Protein AF-A0A852T8M9-F1 (afdb_monomer_lite)

Secondary structure (DSSP, 8-state):
-------B-TT--BHHHHHHHHHHS-S-HHHHHHHHHHHHHHHTS---

Foldseek 3Di:
DPPPPFPADPVGDRPVVVVVVVVVVPDDPVRVVVVVVVVVVVVPDPDD

Structure (mmCIF, N/CA/C/O backbone):
data_AF-A0A852T8M9-F1
#
_entry.id   AF-A0A852T8M9-F1
#
loop_
_atom_site.group_PDB
_atom_site.id
_atom_site.type_symbol
_atom_site.label_atom_id
_atom_site.label_alt_id
_atom_site.label_comp_id
_atom_site.label_asym_id
_atom_site.label_entity_id
_atom_site.label_seq_id
_atom_site.pdbx_PDB_ins_code
_atom_site.Cartn_x
_atom_site.Cartn_y
_atom_site.Cartn_z
_atom_site.occupancy
_atom_site.B_iso_or_equiv
_atom_site.auth_seq_id
_atom_site.auth_comp_id
_atom_site.auth_asym_id
_atom_site.auth_atom_id
_atom_site.pdbx_PDB_model_num
ATOM 1 N N . MET A 1 1 ? 23.823 -15.620 -18.437 1.00 44.59 1 MET A N 1
ATOM 2 C CA . MET A 1 1 ? 23.322 -14.647 -17.440 1.00 44.59 1 MET A CA 1
ATOM 3 C C . MET A 1 1 ? 21.861 -14.375 -17.754 1.00 44.59 1 MET A C 1
ATOM 5 O O . MET A 1 1 ? 21.577 -14.053 -18.897 1.00 44.59 1 MET A O 1
ATOM 9 N N . LYS A 1 2 ? 20.936 -14.566 -16.804 1.00 55.34 2 LYS A N 1
ATOM 10 C CA . LYS A 1 2 ? 19.545 -14.127 -16.992 1.00 55.34 2 LYS A CA 1
ATOM 11 C C . LYS A 1 2 ? 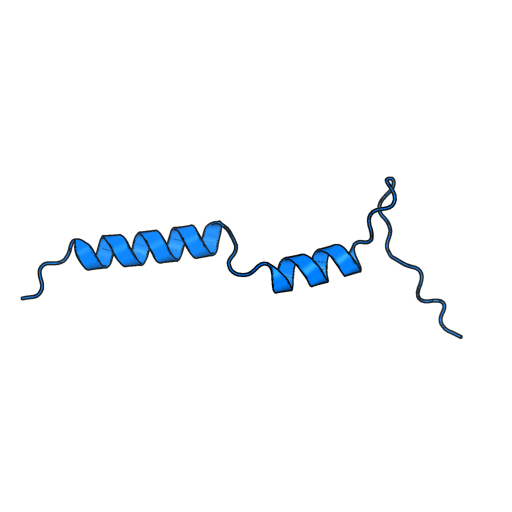19.527 -12.615 -16.784 1.00 55.34 2 LYS A C 1
ATOM 13 O O . LYS A 1 2 ? 19.779 -12.155 -15.674 1.00 55.34 2 LYS A O 1
ATOM 18 N N . THR A 1 3 ? 19.331 -11.852 -17.848 1.00 57.84 3 THR A N 1
ATOM 19 C CA . THR A 1 3 ? 19.073 -10.418 -17.753 1.00 57.84 3 THR A CA 1
ATOM 20 C C . THR A 1 3 ? 17.724 -10.258 -17.061 1.00 57.84 3 THR A C 1
ATOM 22 O O . THR A 1 3 ? 16.690 -10.645 -17.598 1.00 57.84 3 THR A O 1
ATOM 25 N N . ASN A 1 4 ? 17.728 -9.777 -15.817 1.00 67.12 4 ASN A N 1
ATOM 26 C CA . ASN A 1 4 ? 16.499 -9.392 -15.130 1.00 67.12 4 ASN A CA 1
ATOM 27 C C . ASN A 1 4 ? 15.973 -8.125 -15.811 1.00 67.12 4 ASN A C 1
ATOM 29 O O . ASN A 1 4 ? 16.275 -7.011 -15.387 1.00 67.12 4 ASN A O 1
ATOM 33 N N . G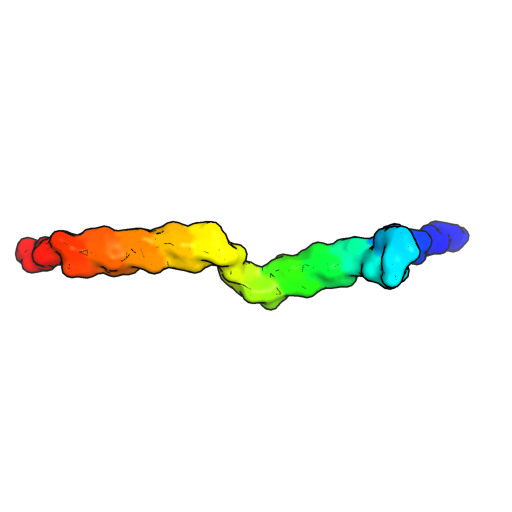LU A 1 5 ? 15.254 -8.298 -16.917 1.00 78.62 5 GLU A N 1
ATOM 34 C CA . GLU A 1 5 ? 14.566 -7.209 -17.595 1.00 78.62 5 GLU A CA 1
ATOM 35 C C . GLU A 1 5 ? 13.533 -6.624 -16.631 1.00 78.62 5 GLU A C 1
ATOM 37 O O . GLU A 1 5 ? 12.596 -7.302 -16.197 1.00 78.62 5 GLU A O 1
ATOM 42 N N . LYS A 1 6 ? 13.746 -5.365 -16.234 1.00 82.75 6 LYS A N 1
ATOM 43 C CA . LYS A 1 6 ? 12.801 -4.649 -15.379 1.00 82.75 6 LYS A CA 1
ATOM 44 C C . LYS A 1 6 ? 11.466 -4.548 -16.105 1.00 82.75 6 LYS A C 1
ATOM 46 O O . LYS A 1 6 ? 11.409 -4.116 -17.256 1.00 82.75 6 LYS A O 1
ATOM 51 N N . LYS A 1 7 ? 10.383 -4.914 -15.420 1.00 90.38 7 LYS A N 1
ATOM 52 C CA . LYS A 1 7 ? 9.026 -4.772 -15.951 1.00 90.38 7 LYS A CA 1
ATOM 53 C C . LYS A 1 7 ? 8.601 -3.316 -15.825 1.00 90.38 7 LYS A C 1
ATOM 55 O O . LYS A 1 7 ? 8.088 -2.911 -14.785 1.00 90.38 7 LYS A O 1
ATOM 60 N N . LEU A 1 8 ? 8.858 -2.542 -16.873 1.00 94.44 8 LEU A N 1
ATOM 61 C CA . LEU A 1 8 ? 8.494 -1.133 -16.944 1.00 94.44 8 LEU A CA 1
ATOM 62 C C . LEU A 1 8 ? 7.146 -0.953 -17.653 1.00 94.44 8 LEU A C 1
ATOM 64 O O . LEU A 1 8 ? 6.829 -1.668 -18.603 1.00 94.44 8 LEU A O 1
ATOM 68 N N . THR A 1 9 ? 6.349 0.015 -17.208 1.00 94.25 9 THR A N 1
ATOM 69 C CA . THR A 1 9 ? 5.195 0.506 -17.977 1.00 94.25 9 THR A CA 1
ATOM 70 C C . THR A 1 9 ? 5.660 1.352 -19.169 1.00 94.25 9 THR A C 1
ATOM 72 O O . THR A 1 9 ? 6.827 1.731 -19.253 1.00 94.25 9 THR A O 1
ATOM 75 N N . VAL A 1 10 ? 4.738 1.720 -20.069 1.00 93.88 10 VAL A N 1
ATOM 76 C CA . VAL A 1 10 ? 5.019 2.622 -21.212 1.00 93.88 10 VAL A CA 1
ATOM 77 C C . VAL A 1 10 ? 5.622 3.960 -20.763 1.00 93.88 10 VAL A C 1
ATOM 79 O O . VAL A 1 10 ? 6.415 4.558 -21.480 1.00 93.88 10 VAL A O 1
ATOM 82 N N . VAL A 1 11 ? 5.283 4.408 -19.553 1.00 94.62 11 VAL A N 1
ATOM 83 C CA . VAL A 1 11 ? 5.800 5.647 -18.955 1.00 94.62 11 VAL A CA 1
ATOM 84 C C . VAL A 1 11 ? 7.032 5.420 -18.062 1.00 94.62 11 VAL A C 1
ATOM 86 O O . VAL A 1 11 ? 7.468 6.340 -17.380 1.00 94.62 11 VAL A O 1
ATOM 89 N N . GLY A 1 12 ? 7.605 4.210 -18.051 1.00 94.44 12 GLY A N 1
ATOM 90 C CA . GLY A 1 12 ? 8.856 3.891 -17.351 1.00 94.44 12 GLY A CA 1
ATOM 91 C C . GLY A 1 12 ? 8.714 3.493 -15.878 1.00 94.44 12 GLY A C 1
ATOM 92 O O . GLY A 1 12 ? 9.713 3.432 -15.165 1.00 94.44 12 GLY A O 1
ATOM 93 N N . THR A 1 13 ? 7.503 3.216 -15.390 1.00 95.62 13 THR A N 1
ATOM 94 C CA . THR A 1 13 ? 7.288 2.809 -13.991 1.00 95.62 13 THR A CA 1
ATOM 95 C C . THR A 1 13 ? 7.693 1.355 -13.768 1.00 95.62 13 THR A C 1
ATOM 97 O O . THR A 1 13 ? 7.162 0.474 -14.438 1.00 95.62 13 THR A O 1
ATOM 100 N N . ASP A 1 14 ? 8.565 1.092 -12.792 1.00 95.75 14 ASP A N 1
ATOM 101 C CA . ASP A 1 14 ? 8.956 -0.265 -12.388 1.00 95.75 14 ASP A CA 1
ATOM 102 C C . ASP A 1 14 ? 7.842 -0.957 -11.588 1.00 95.75 14 ASP A C 1
ATOM 104 O O . ASP A 1 14 ? 7.540 -0.601 -10.447 1.00 95.75 14 ASP A O 1
ATOM 108 N N . ILE A 1 15 ? 7.213 -1.958 -12.205 1.00 94.56 15 ILE A N 1
ATOM 109 C 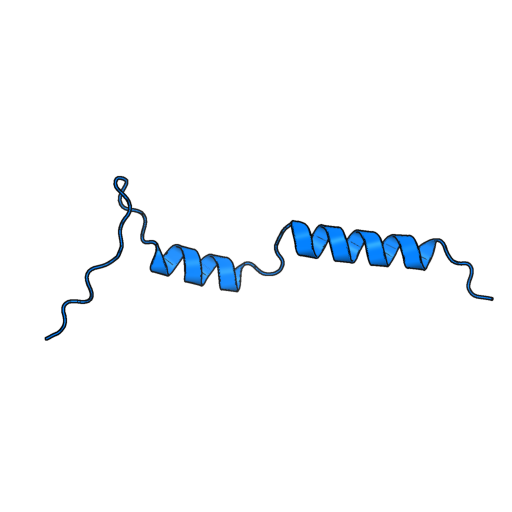CA . ILE A 1 15 ? 6.072 -2.681 -11.638 1.00 94.56 15 ILE A CA 1
ATOM 110 C C . ILE A 1 15 ? 6.475 -3.487 -10.400 1.00 94.56 15 ILE A C 1
ATOM 112 O O . ILE A 1 15 ? 5.685 -3.596 -9.459 1.00 94.56 15 ILE A O 1
ATOM 116 N N . GLU A 1 16 ? 7.672 -4.074 -10.386 1.00 95.44 16 GLU A N 1
ATOM 117 C CA . GLU A 1 16 ? 8.095 -4.912 -9.261 1.00 95.44 16 GLU A CA 1
ATOM 118 C C . GLU A 1 16 ? 8.424 -4.051 -8.037 1.00 95.44 16 GLU A C 1
ATOM 120 O O . GLU A 1 16 ? 8.069 -4.415 -6.913 1.00 95.44 16 GLU A O 1
ATOM 125 N N . GLU A 1 17 ? 8.967 -2.851 -8.254 1.00 95.25 17 GLU A N 1
ATOM 126 C CA . GLU A 1 17 ? 9.175 -1.879 -7.179 1.00 95.25 17 GLU A CA 1
ATOM 127 C C . GLU A 1 17 ? 7.851 -1.355 -6.606 1.00 95.25 17 GLU A C 1
ATOM 129 O O . GLU A 1 17 ? 7.676 -1.308 -5.388 1.00 95.25 17 GLU A O 1
ATOM 134 N N . VAL A 1 18 ? 6.868 -1.045 -7.458 1.00 96.12 18 VAL A N 1
ATOM 135 C CA . VAL A 1 18 ? 5.535 -0.614 -6.997 1.00 96.12 18 VAL A CA 1
ATOM 136 C C . VAL A 1 18 ? 4.869 -1.688 -6.135 1.00 96.12 18 VAL A C 1
ATOM 138 O O . VAL A 1 18 ? 4.315 -1.378 -5.081 1.00 96.12 18 VAL A O 1
ATOM 141 N N . LYS A 1 19 ? 4.945 -2.966 -6.527 1.00 95.38 19 LYS A N 1
ATOM 142 C CA . LYS A 1 19 ? 4.411 -4.070 -5.710 1.00 95.38 19 LYS A CA 1
ATOM 143 C C . LYS A 1 19 ? 5.115 -4.169 -4.360 1.00 95.38 19 LYS A C 1
ATOM 145 O O . LYS A 1 19 ? 4.449 -4.354 -3.340 1.00 95.38 19 LYS A O 1
ATOM 150 N N . ARG A 1 20 ? 6.446 -4.042 -4.345 1.00 96.62 20 ARG A N 1
ATOM 151 C CA . ARG A 1 20 ? 7.247 -4.057 -3.115 1.00 96.62 20 ARG A CA 1
ATOM 152 C C . ARG A 1 20 ? 6.816 -2.934 -2.172 1.00 96.62 20 ARG A C 1
ATOM 154 O O . ARG A 1 20 ? 6.574 -3.197 -0.997 1.00 96.62 20 ARG A O 1
ATOM 161 N N . LEU A 1 21 ? 6.664 -1.717 -2.692 1.00 97.31 21 LEU A N 1
ATOM 162 C CA . LEU A 1 21 ? 6.222 -0.551 -1.927 1.00 97.31 21 LEU A CA 1
ATOM 163 C C . LEU A 1 21 ? 4.782 -0.703 -1.426 1.00 97.31 21 LEU A C 1
ATOM 165 O O . LEU A 1 21 ? 4.523 -0.449 -0.251 1.00 97.31 21 LEU A O 1
ATOM 169 N N . ASN A 1 22 ? 3.859 -1.196 -2.255 1.00 95.94 22 ASN A N 1
ATOM 170 C CA . ASN A 1 22 ? 2.472 -1.446 -1.850 1.00 95.94 22 ASN A CA 1
ATOM 171 C C . ASN A 1 22 ? 2.384 -2.452 -0.696 1.00 95.94 22 ASN A C 1
ATOM 173 O O . ASN A 1 22 ? 1.652 -2.219 0.262 1.00 95.94 22 ASN A O 1
ATOM 177 N N . ASN A 1 23 ? 3.178 -3.527 -0.735 1.00 94.69 23 ASN A N 1
ATOM 178 C CA . ASN A 1 23 ? 3.257 -4.488 0.370 1.00 94.69 23 ASN A CA 1
ATOM 179 C C . ASN A 1 23 ? 3.832 -3.876 1.661 1.00 94.69 23 ASN A C 1
ATOM 181 O O . ASN A 1 23 ? 3.526 -4.352 2.750 1.00 94.69 23 ASN A O 1
ATOM 185 N N . GLN A 1 24 ? 4.647 -2.822 1.557 1.00 96.69 24 GLN A N 1
ATOM 186 C CA . GLN A 1 24 ? 5.226 -2.100 2.697 1.00 96.69 24 GLN A CA 1
ATOM 187 C C . GLN A 1 24 ? 4.393 -0.892 3.154 1.00 96.69 24 GLN A C 1
ATOM 189 O O . GLN A 1 24 ? 4.720 -0.276 4.164 1.00 96.69 24 GLN A O 1
ATOM 194 N N . SER A 1 25 ? 3.309 -0.555 2.450 1.00 96.31 25 SER A N 1
ATOM 195 C CA . SER A 1 25 ? 2.507 0.654 2.707 1.00 96.31 25 SER A CA 1
ATOM 196 C C . SER A 1 25 ? 1.476 0.494 3.834 1.00 96.31 25 SER A C 1
ATOM 198 O O . SER A 1 25 ? 0.732 1.425 4.136 1.00 96.31 25 SER A O 1
ATOM 200 N N . GLY A 1 26 ? 1.426 -0.675 4.478 1.00 95.50 26 GLY A N 1
ATOM 201 C CA . GLY A 1 26 ? 0.489 -0.966 5.558 1.00 95.50 26 GLY A CA 1
ATOM 202 C C . GLY A 1 26 ? -0.890 -1.394 5.055 1.00 95.50 26 GLY A C 1
ATOM 203 O O . GLY A 1 26 ? -1.019 -2.078 4.042 1.00 95.50 26 GLY A O 1
ATOM 204 N N . LEU A 1 27 ? -1.934 -1.054 5.814 1.00 96.06 27 LEU A N 1
ATOM 205 C CA . LEU A 1 27 ? -3.294 -1.485 5.503 1.00 96.06 27 LEU A CA 1
ATOM 206 C C . LEU A 1 27 ? -3.839 -0.759 4.275 1.00 96.06 27 LEU A C 1
ATOM 208 O O . LEU A 1 27 ? -3.804 0.467 4.186 1.00 96.06 27 LEU A O 1
ATOM 212 N N . SER A 1 28 ? -4.455 -1.519 3.376 1.00 95.38 28 SER A N 1
ATOM 213 C CA . SER A 1 28 ? -5.261 -0.946 2.306 1.00 95.38 28 SER A CA 1
ATOM 214 C C . SER A 1 28 ? -6.454 -0.173 2.868 1.00 95.38 28 SER A C 1
ATOM 216 O O . SER A 1 28 ? -6.983 -0.477 3.942 1.00 95.38 28 SER A O 1
ATOM 218 N N . TYR A 1 29 ? -6.952 0.773 2.075 1.00 95.50 29 TYR A N 1
ATOM 219 C CA . TYR A 1 29 ? -8.170 1.522 2.375 1.00 95.50 29 TYR A CA 1
ATOM 220 C C . TYR A 1 29 ? -9.334 0.618 2.820 1.00 95.50 29 TYR A C 1
ATOM 222 O O . TYR A 1 29 ? -9.987 0.885 3.828 1.00 95.50 29 TYR A O 1
ATOM 230 N N . ASN A 1 30 ? -9.564 -0.494 2.113 1.00 96.69 30 ASN A N 1
ATOM 231 C CA . ASN A 1 30 ? -10.647 -1.426 2.431 1.00 96.69 30 ASN A CA 1
ATOM 232 C C . ASN A 1 30 ? -10.438 -2.124 3.780 1.00 96.69 30 ASN A C 1
ATOM 234 O O . ASN A 1 30 ? -11.395 -2.291 4.535 1.00 96.69 30 ASN A O 1
ATOM 238 N N . GLN A 1 31 ? -9.199 -2.492 4.112 1.00 96.56 31 GLN A N 1
ATOM 239 C CA . GLN A 1 31 ? -8.877 -3.070 5.418 1.00 96.56 31 GLN A CA 1
ATOM 240 C C . GLN A 1 31 ? -9.089 -2.047 6.538 1.00 96.56 31 GLN A C 1
ATOM 242 O O . GLN A 1 31 ? -9.727 -2.370 7.538 1.00 96.56 31 GLN A O 1
ATOM 247 N N . VAL A 1 32 ? -8.646 -0.798 6.355 1.00 97.25 32 VAL A N 1
ATOM 248 C CA . VAL A 1 32 ? -8.906 0.290 7.315 1.00 97.25 32 VAL A CA 1
ATOM 249 C C . VAL A 1 32 ? -10.410 0.501 7.493 1.00 97.25 32 VAL A C 1
ATOM 251 O O . VAL A 1 32 ? -10.892 0.536 8.623 1.00 97.25 32 VAL A O 1
ATOM 254 N N . LYS A 1 33 ? -11.178 0.561 6.399 1.00 96.81 33 LYS A N 1
ATOM 255 C CA . LYS A 1 33 ? -12.642 0.700 6.430 1.00 96.81 33 LYS A CA 1
ATOM 256 C C . LYS A 1 33 ? -13.307 -0.415 7.240 1.00 96.81 33 LYS A C 1
ATOM 258 O O . LYS A 1 33 ? -14.170 -0.132 8.067 1.00 96.81 33 LYS A O 1
ATOM 263 N N . GLN A 1 34 ? -12.889 -1.665 7.046 1.00 97.31 34 GLN A N 1
ATOM 264 C CA . GLN A 1 34 ? -13.403 -2.802 7.814 1.00 97.31 34 GLN A CA 1
ATOM 265 C C . GLN A 1 34 ? -13.035 -2.717 9.300 1.00 97.31 34 GLN A C 1
ATOM 267 O O . GLN A 1 34 ? -13.884 -2.977 10.151 1.00 97.31 34 GLN A O 1
ATOM 272 N N . LEU A 1 35 ? -11.797 -2.339 9.632 1.00 96.88 35 LEU A N 1
ATOM 273 C CA . LEU A 1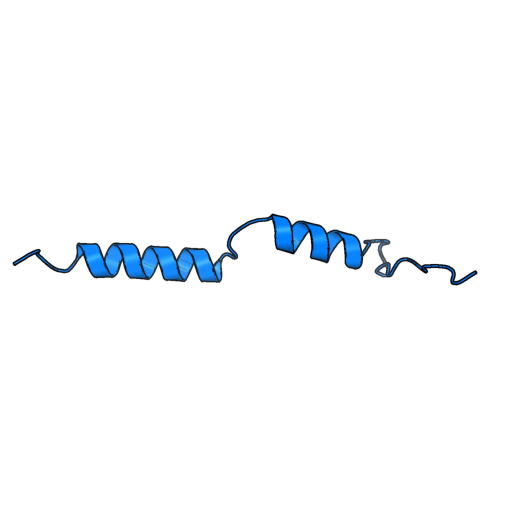 35 ? -11.373 -2.170 11.026 1.00 96.88 35 LEU A CA 1
ATOM 274 C C . LEU A 1 35 ? -12.148 -1.054 11.725 1.00 96.88 35 LEU A C 1
ATOM 276 O O . LEU A 1 35 ? -12.578 -1.231 12.863 1.00 96.88 35 LEU A O 1
ATOM 280 N N . LEU A 1 36 ? -12.362 0.072 11.041 1.00 96.38 36 LEU A N 1
ATOM 281 C CA . LEU A 1 36 ? -13.181 1.165 11.554 1.00 96.38 36 LEU A CA 1
ATOM 282 C C . LEU A 1 36 ? -14.618 0.694 11.779 1.00 96.38 36 LEU A C 1
ATOM 284 O O . LEU A 1 36 ? -15.132 0.866 12.880 1.00 96.38 36 LEU A O 1
ATOM 288 N N . ALA A 1 37 ? -15.233 0.028 10.799 1.00 95.56 37 ALA A N 1
ATOM 289 C CA . ALA A 1 37 ? -16.585 -0.512 10.941 1.00 95.56 37 ALA A CA 1
ATOM 290 C C . ALA A 1 37 ? -16.711 -1.437 12.165 1.00 95.56 37 ALA A C 1
ATOM 292 O O . ALA A 1 37 ? -17.612 -1.245 12.976 1.00 95.56 37 ALA A O 1
ATOM 293 N N . LYS A 1 38 ? -15.763 -2.366 12.361 1.00 94.38 38 LYS A N 1
ATOM 294 C CA . LYS A 1 38 ? -15.710 -3.237 13.551 1.00 94.38 38 LYS A CA 1
ATOM 295 C C . LYS A 1 38 ? -15.562 -2.436 14.846 1.00 94.38 38 LYS A C 1
ATOM 297 O O . LYS A 1 38 ? -16.286 -2.676 15.805 1.00 94.38 38 LYS A O 1
ATOM 302 N N . LYS A 1 39 ? -14.650 -1.458 14.873 1.00 94.75 39 LYS A N 1
ATOM 303 C CA . LYS A 1 39 ? -14.411 -0.607 16.048 1.00 94.75 39 LYS A CA 1
ATOM 304 C C 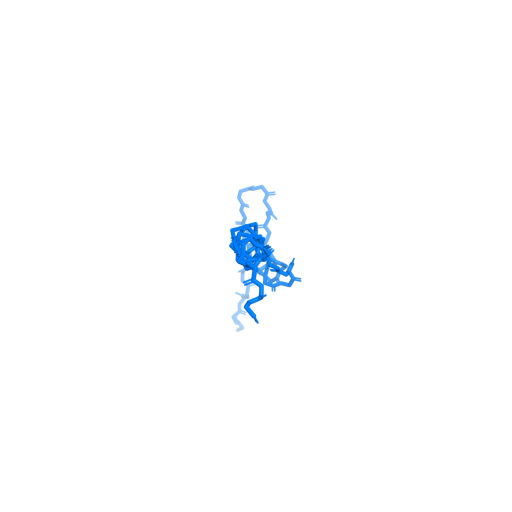. LYS A 1 39 ? -15.665 0.168 16.454 1.00 94.75 39 LYS A C 1
ATOM 306 O O . LYS A 1 39 ? -15.916 0.304 17.646 1.00 94.75 39 LYS A O 1
ATOM 311 N N . TYR A 1 40 ? -16.429 0.685 15.494 1.00 92.88 40 TYR A N 1
ATOM 312 C CA . TYR A 1 40 ? -17.659 1.424 15.781 1.00 92.88 40 TYR A CA 1
ATOM 313 C C . TYR A 1 40 ? -18.831 0.501 16.117 1.00 92.88 40 TYR A C 1
ATOM 315 O O . TYR A 1 40 ? -19.527 0.787 17.082 1.00 92.88 40 TYR A O 1
ATOM 323 N N . ALA A 1 41 ? -18.991 -0.633 15.429 1.00 90.50 41 ALA A N 1
ATOM 324 C CA . ALA A 1 41 ? -20.005 -1.631 15.778 1.00 90.50 41 ALA A CA 1
ATOM 325 C C . ALA A 1 41 ? -19.843 -2.127 17.227 1.00 90.50 41 ALA A C 1
ATOM 327 O O . ALA A 1 41 ? -20.815 -2.174 17.975 1.00 90.50 41 ALA A O 1
ATOM 328 N N . ASN A 1 42 ? -18.604 -2.392 17.655 1.00 79.00 42 ASN A N 1
ATOM 329 C CA . ASN A 1 42 ? -18.306 -2.832 19.021 1.00 79.00 42 ASN A CA 1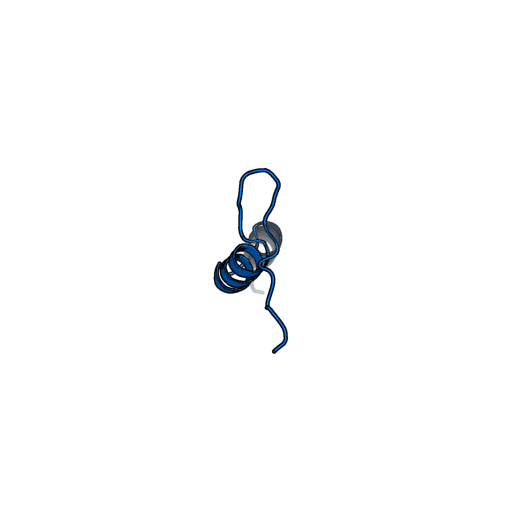
ATOM 330 C C . ASN A 1 42 ? -18.506 -1.726 20.072 1.00 79.00 42 ASN A C 1
ATOM 332 O O . ASN A 1 42 ? -18.764 -2.031 21.227 1.00 79.00 42 ASN A O 1
ATOM 336 N N . LYS A 1 43 ? -18.392 -0.444 19.695 1.00 74.44 43 LYS A N 1
ATOM 337 C CA . LYS A 1 43 ? -18.687 0.692 20.589 1.00 74.44 43 LYS A CA 1
ATOM 338 C C . LYS A 1 43 ? -20.183 0.948 20.763 1.00 74.44 43 LYS A C 1
ATOM 340 O O . LYS A 1 43 ? -20.569 1.624 21.709 1.00 74.44 43 LYS A O 1
ATOM 345 N N . SER A 1 44 ? -21.005 0.459 19.840 1.00 63.72 44 SER A N 1
ATOM 346 C CA . SER A 1 44 ? -22.462 0.602 19.869 1.00 63.72 44 SER A CA 1
ATOM 347 C C . SER A 1 44 ? -23.165 -0.523 20.633 1.00 63.72 44 SER A C 1
ATOM 349 O O . SER A 1 44 ? -24.389 -0.517 20.703 1.00 63.72 44 SER A O 1
ATOM 351 N N . GLN A 1 45 ? -22.426 -1.490 21.181 1.00 58.22 45 GLN A N 1
ATOM 352 C CA . GLN A 1 45 ? -22.958 -2.474 22.122 1.00 58.22 45 GLN A CA 1
ATOM 353 C C . GLN A 1 45 ? -22.636 -1.987 23.543 1.00 58.22 45 GLN A C 1
ATOM 355 O O . GLN A 1 45 ? -21.452 -1.822 23.852 1.00 58.22 45 GLN A O 1
ATOM 360 N N . PRO A 1 46 ? -23.638 -1.704 24.395 1.00 57.47 46 PRO A N 1
ATOM 361 C CA . PRO A 1 46 ? -23.392 -1.497 25.815 1.00 57.47 46 PRO A CA 1
ATOM 362 C C . PRO A 1 46 ? -22.711 -2.754 26.360 1.00 57.47 46 PRO A C 1
ATOM 364 O O . PRO A 1 46 ? -23.159 -3.863 26.075 1.00 57.47 46 PRO A O 1
ATOM 367 N N . SER A 1 47 ? -21.617 -2.595 27.101 1.00 63.06 47 SER A N 1
ATOM 368 C CA . SER A 1 47 ? -21.150 -3.658 27.987 1.00 63.06 47 SER A CA 1
ATOM 369 C C . SER A 1 47 ? -22.263 -3.916 29.003 1.00 63.06 47 SER A C 1
ATOM 371 O O . SER A 1 47 ? -22.554 -3.013 29.791 1.00 63.06 47 SER A O 1
ATOM 373 N N . GLU A 1 48 ? -22.910 -5.080 28.915 1.00 59.31 48 GLU A N 1
ATOM 374 C CA . GLU A 1 48 ? -23.744 -5.616 30.001 1.00 59.31 48 GLU A CA 1
ATOM 375 C C . GLU A 1 48 ? -22.934 -5.761 31.295 1.00 59.31 48 GLU A C 1
ATOM 377 O O . GLU A 1 48 ? -21.727 -6.103 31.208 1.00 59.31 48 GLU A O 1
#

Organism: NCBI:txid86668

Sequence (48 aa):
MKTNEKKLTVVGTDIEEVKRLNNQSGLSYNQVKQLLAKKYANKSQPSE

pLDDT: mean 87.03, std 14.75, range [44.59, 97.31]

Radius of gyration: 19.89 Å; chains: 1; bounding box: 47×20×51 Å